Protein AF-A0AAW7HHW7-F1 (afdb_monomer)

Radius of gyration: 19.45 Å; Cα contacts (8 Å, |Δi|>4): 214; chains: 1; bounding box: 47×32×50 Å

Organism: NCBI:txid1940621

Secondary structure (DSSP, 8-state):
--TTTGGG-HHHHHHHTSTT--EEEEEETTTSTTEEEEEEEETTEEPPHHHHHHHHHHHHHHSPTT-EEEEE-PPP-----EEEEEEPTT--HHHHHHHHHHHHHHHHTTPPTT--B-HHHHHHHHHTSTTEEEEEEEESSS-B--------

Sequence (152 aa):
MDLRLSRRCPYRRWAMSVNGVSTALIIPKRRGGNSVDVVITSSGGPSSAAVIAACQSFIEGVAPAGADIWVFTPEIVAVDISAKVKPAPGYTLETLQEPVEGACRQVIAPVVPLETLYLIRLTAAISALGGVIDLKILAPSRQYSPRLVGCA

Nearest PDB structures (foldseek):
  8v3w-assembly1_U  TM=6.086E-01  e=4.261E-10  Clostridioides difficile
  8kea-assembly1_e  TM=7.738E-01  e=2.941E-06  unclassified Caudoviricetes
  6u5b-assembly1_m  TM=7.662E-01  e=3.963E-04  Pseudomonas aeruginosa PAO1

pLDDT: mean 80.39, std 13.52, range [31.2, 95.31]

InterPro domains:
  IPR058531 Baseplate J-like, central domain [PF26078] (11-72)

Structure (mmCIF, N/CA/C/O backbone):
data_AF-A0AAW7HHW7-F1
#
_entry.id   AF-A0AAW7HHW7-F1
#
loop_
_atom_site.group_PDB
_atom_site.id
_atom_site.type_symbol
_atom_site.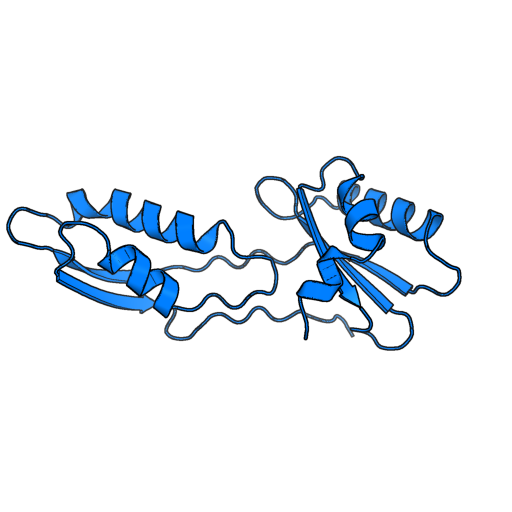label_atom_id
_atom_site.label_alt_id
_atom_site.label_comp_id
_atom_site.label_asym_id
_atom_site.label_entity_id
_atom_site.label_seq_id
_atom_site.pdbx_PDB_ins_code
_atom_site.Cartn_x
_atom_site.Cartn_y
_atom_site.Cartn_z
_atom_site.occupancy
_atom_site.B_iso_or_equiv
_atom_site.auth_seq_id
_atom_site.auth_comp_id
_atom_site.auth_asym_id
_atom_site.auth_atom_id
_atom_site.pdbx_PDB_model_num
ATOM 1 N N . MET A 1 1 ? 16.188 -5.601 6.910 1.00 48.84 1 MET A N 1
ATOM 2 C CA . MET A 1 1 ? 16.072 -5.044 5.546 1.00 48.84 1 MET A CA 1
ATOM 3 C C . MET A 1 1 ? 15.946 -3.534 5.687 1.00 48.84 1 MET A C 1
ATOM 5 O O . MET A 1 1 ? 14.953 -3.077 6.234 1.00 48.84 1 MET A O 1
ATOM 9 N N . ASP A 1 2 ? 16.997 -2.775 5.363 1.00 43.88 2 ASP A N 1
ATOM 10 C CA . ASP A 1 2 ? 17.058 -1.342 5.683 1.00 43.88 2 ASP A CA 1
ATOM 11 C C . ASP A 1 2 ? 16.328 -0.509 4.616 1.00 43.88 2 ASP A C 1
ATOM 13 O O . ASP A 1 2 ? 16.860 -0.222 3.541 1.00 43.88 2 ASP A O 1
ATOM 17 N N . LEU A 1 3 ? 15.085 -0.119 4.915 1.00 47.47 3 LEU A N 1
ATOM 18 C CA . LEU A 1 3 ? 14.248 0.727 4.054 1.00 47.47 3 LEU A CA 1
ATOM 19 C C . LEU A 1 3 ? 14.906 2.083 3.736 1.00 47.47 3 LEU A C 1
ATOM 21 O O . LEU A 1 3 ? 14.524 2.733 2.760 1.00 47.47 3 LEU A O 1
ATOM 25 N N . ARG A 1 4 ? 15.931 2.507 4.492 1.00 43.34 4 ARG A N 1
ATOM 26 C CA . ARG A 1 4 ? 16.686 3.744 4.233 1.00 43.34 4 ARG A CA 1
ATOM 27 C C . ARG A 1 4 ? 17.511 3.692 2.944 1.00 43.34 4 ARG A C 1
ATOM 29 O O . ARG A 1 4 ? 17.742 4.744 2.348 1.00 43.34 4 ARG A O 1
ATOM 36 N N . LEU A 1 5 ? 17.904 2.501 2.480 1.00 48.38 5 LEU A N 1
ATOM 37 C CA . LEU A 1 5 ? 18.646 2.324 1.223 1.00 48.38 5 LEU A CA 1
ATOM 38 C C . LEU A 1 5 ? 17.762 2.565 -0.012 1.00 48.38 5 LEU A C 1
ATOM 40 O O . LEU A 1 5 ? 18.239 3.104 -1.010 1.00 48.38 5 LEU A O 1
ATOM 44 N N . SER A 1 6 ? 16.457 2.277 0.077 1.00 51.53 6 SER A N 1
ATOM 45 C CA . SER A 1 6 ? 15.504 2.496 -1.026 1.00 51.53 6 SER A CA 1
ATOM 46 C C . SER A 1 6 ? 15.388 3.972 -1.436 1.00 51.53 6 SER A C 1
ATOM 48 O O . SER A 1 6 ? 15.179 4.286 -2.606 1.00 51.53 6 SER A O 1
ATOM 50 N N . ARG A 1 7 ? 15.585 4.910 -0.497 1.00 50.59 7 ARG A N 1
ATOM 51 C CA . ARG A 1 7 ? 15.486 6.354 -0.769 1.00 50.59 7 ARG A CA 1
ATOM 52 C C . ARG A 1 7 ? 16.697 6.926 -1.512 1.00 50.59 7 ARG A C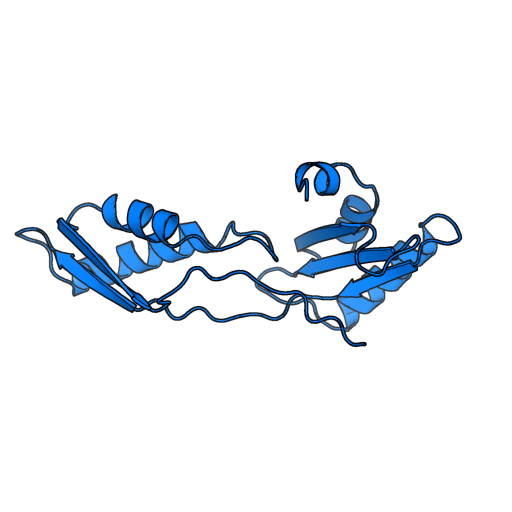 1
ATOM 54 O O . ARG A 1 7 ? 16.566 7.989 -2.109 1.00 50.59 7 ARG A O 1
ATOM 61 N N . ARG A 1 8 ? 17.853 6.248 -1.487 1.00 56.62 8 ARG A N 1
ATOM 62 C CA . ARG A 1 8 ? 19.109 6.714 -2.116 1.00 56.62 8 ARG A CA 1
ATOM 63 C C . ARG A 1 8 ? 19.467 5.983 -3.410 1.00 56.62 8 ARG A C 1
ATOM 65 O O . ARG A 1 8 ? 20.530 6.235 -3.965 1.00 56.62 8 ARG A O 1
ATOM 72 N N . CYS A 1 9 ? 18.612 5.086 -3.895 1.00 71.12 9 CYS A N 1
ATOM 73 C CA . CYS A 1 9 ? 18.871 4.365 -5.136 1.00 71.12 9 CYS A CA 1
ATOM 74 C C . CYS A 1 9 ? 18.353 5.143 -6.368 1.00 71.12 9 CYS A C 1
ATOM 76 O O . CYS A 1 9 ? 17.280 5.755 -6.303 1.00 71.12 9 CYS A O 1
ATOM 78 N N . PRO A 1 10 ? 19.083 5.124 -7.500 1.00 84.56 10 PRO A N 1
ATOM 79 C CA . PRO A 1 10 ? 18.677 5.831 -8.717 1.00 84.56 10 PRO A CA 1
ATOM 80 C C . PRO A 1 10 ? 17.379 5.263 -9.309 1.00 84.56 10 PRO A C 1
ATOM 82 O O . PRO A 1 10 ? 16.540 6.030 -9.774 1.00 84.56 10 PRO A O 1
ATOM 85 N N . TYR A 1 11 ? 17.147 3.954 -9.156 1.00 88.88 11 TYR A N 1
ATOM 86 C CA . TYR A 1 11 ? 15.930 3.257 -9.586 1.00 88.88 11 TYR A CA 1
ATOM 87 C C . TYR A 1 11 ? 14.643 3.899 -9.068 1.00 88.88 11 TYR A C 1
ATOM 89 O O . TYR A 1 11 ? 13.677 4.027 -9.813 1.00 88.88 11 TYR A O 1
ATOM 97 N N . ARG A 1 12 ? 14.631 4.371 -7.813 1.00 90.12 12 ARG A N 1
ATOM 98 C CA . ARG A 1 12 ? 13.455 5.055 -7.263 1.00 90.12 12 ARG A CA 1
ATOM 99 C C . ARG A 1 12 ? 13.183 6.362 -8.001 1.00 90.12 12 ARG A C 1
ATOM 101 O O . ARG A 1 12 ? 12.032 6.671 -8.279 1.00 90.12 12 ARG A O 1
ATOM 108 N N . ARG A 1 13 ? 14.225 7.144 -8.296 1.00 91.12 13 ARG A N 1
ATOM 109 C CA . ARG A 1 13 ? 14.079 8.410 -9.028 1.00 91.12 13 ARG A CA 1
ATOM 110 C C . ARG A 1 13 ? 13.580 8.156 -10.449 1.00 91.12 13 ARG A C 1
ATOM 112 O O . ARG A 1 13 ? 12.694 8.872 -10.890 1.00 91.12 13 ARG A O 1
ATOM 119 N N . TRP A 1 14 ? 14.114 7.135 -11.115 1.00 93.44 14 TRP A N 1
ATOM 120 C CA . TRP A 1 14 ? 13.702 6.749 -12.463 1.00 93.44 14 TRP A CA 1
ATOM 121 C C . TRP A 1 14 ? 12.253 6.261 -12.518 1.00 93.44 14 TRP A C 1
ATOM 123 O O . TRP A 1 14 ? 11.487 6.706 -13.364 1.00 93.44 14 TRP A O 1
ATOM 133 N N . ALA A 1 15 ? 11.834 5.421 -11.572 1.00 92.06 15 ALA A N 1
ATOM 134 C CA . ALA A 1 15 ? 10.440 4.996 -11.485 1.00 92.06 15 ALA A CA 1
ATOM 135 C C . ALA A 1 15 ? 9.495 6.191 -11.267 1.00 92.06 15 ALA A C 1
ATOM 137 O O . ALA A 1 15 ? 8.472 6.306 -11.929 1.00 92.06 15 ALA A O 1
ATOM 138 N N . MET A 1 16 ? 9.864 7.121 -10.380 1.00 91.62 16 MET A N 1
ATOM 139 C CA . MET A 1 16 ? 9.065 8.318 -10.086 1.00 91.62 16 MET A CA 1
ATOM 140 C C . MET A 1 16 ? 9.034 9.349 -11.228 1.00 91.62 16 MET A C 1
ATOM 142 O O . MET A 1 16 ? 8.213 10.258 -11.173 1.00 91.62 16 MET A O 1
ATOM 146 N N . SER A 1 17 ? 9.912 9.254 -12.235 1.00 92.38 17 SER A N 1
ATOM 147 C CA . SER A 1 17 ? 9.854 10.127 -13.420 1.00 92.38 17 SER A CA 1
ATOM 148 C C . SER A 1 17 ? 8.883 9.634 -14.493 1.00 92.38 17 SER A C 1
ATOM 150 O O . SER A 1 17 ? 8.631 10.348 -15.459 1.00 92.38 17 SER A O 1
ATOM 152 N N . VAL A 1 18 ? 8.342 8.423 -14.347 1.00 93.19 18 VAL A N 1
ATOM 153 C CA . VAL A 1 18 ? 7.373 7.858 -15.289 1.00 93.19 18 VAL A CA 1
ATOM 154 C C . VAL A 1 18 ? 5.985 8.405 -14.969 1.00 93.19 18 VAL A C 1
ATOM 156 O O . VAL A 1 18 ? 5.511 8.331 -13.834 1.00 93.19 18 VAL A O 1
ATOM 159 N N . ASN A 1 19 ? 5.307 8.934 -15.988 1.00 91.81 19 ASN A N 1
ATOM 160 C CA . ASN A 1 19 ? 3.952 9.454 -15.839 1.00 91.81 19 ASN A CA 1
ATOM 161 C C . ASN A 1 19 ? 2.997 8.365 -15.335 1.00 91.81 19 ASN A C 1
ATOM 163 O O . ASN A 1 19 ? 2.942 7.262 -15.875 1.00 91.81 19 ASN A O 1
ATOM 167 N N . GLY A 1 20 ? 2.225 8.698 -14.302 1.00 88.00 20 GLY A N 1
ATOM 168 C CA . GLY A 1 20 ? 1.299 7.770 -13.655 1.00 88.00 20 GLY A CA 1
ATOM 169 C C . GLY A 1 20 ? 1.880 7.019 -12.454 1.00 88.00 20 GLY A C 1
ATOM 170 O O . GLY A 1 20 ? 1.122 6.332 -11.771 1.00 88.00 20 GLY A O 1
ATOM 171 N N . VAL A 1 21 ? 3.173 7.169 -12.140 1.00 91.25 21 VAL A N 1
ATOM 172 C CA . VAL A 1 21 ? 3.769 6.635 -10.905 1.00 91.25 21 VAL A CA 1
ATOM 173 C C . VAL A 1 21 ? 3.670 7.671 -9.784 1.00 91.25 21 VAL A C 1
ATOM 175 O O . VAL A 1 21 ? 4.168 8.787 -9.901 1.00 91.25 21 VAL A O 1
ATOM 178 N N . SER A 1 22 ? 3.034 7.301 -8.672 1.00 88.88 22 SER A N 1
ATOM 179 C CA . SER A 1 22 ? 2.894 8.149 -7.477 1.00 88.88 22 SER A CA 1
ATOM 180 C C . SER A 1 22 ? 3.802 7.712 -6.333 1.00 88.88 22 SER A C 1
ATOM 182 O O . SER A 1 22 ? 4.304 8.555 -5.593 1.00 88.88 22 SER A O 1
ATOM 184 N N . THR A 1 23 ? 4.053 6.408 -6.205 1.00 86.56 23 THR A N 1
ATOM 185 C CA . THR A 1 23 ? 5.004 5.864 -5.232 1.00 86.56 23 THR A CA 1
ATOM 186 C C . THR A 1 23 ? 5.832 4.771 -5.885 1.00 86.56 23 THR A C 1
ATOM 188 O O . THR A 1 23 ? 5.312 3.956 -6.642 1.00 86.56 23 THR A O 1
ATOM 191 N N . ALA A 1 24 ? 7.122 4.738 -5.548 1.00 88.94 24 ALA A N 1
ATOM 192 C CA . ALA A 1 24 ? 8.038 3.673 -5.924 1.00 88.94 24 ALA A CA 1
ATOM 193 C C . ALA A 1 24 ? 8.814 3.167 -4.698 1.00 88.94 24 ALA A C 1
ATOM 195 O O . ALA A 1 24 ? 9.385 3.961 -3.934 1.00 88.94 24 ALA A O 1
ATOM 196 N N . LEU A 1 25 ? 8.854 1.845 -4.541 1.00 87.62 25 LEU A N 1
ATOM 197 C CA . LEU A 1 25 ? 9.639 1.117 -3.550 1.00 87.62 25 LEU A CA 1
ATOM 198 C C . LEU A 1 25 ? 10.587 0.155 -4.267 1.00 87.62 25 LEU A C 1
ATOM 200 O O . LEU A 1 25 ? 10.172 -0.618 -5.122 1.00 87.62 25 LEU A O 1
ATOM 204 N N . ILE A 1 26 ? 11.861 0.191 -3.886 1.00 88.62 26 ILE A N 1
ATOM 205 C CA . ILE A 1 26 ? 12.912 -0.599 -4.528 1.00 88.62 26 ILE A CA 1
ATOM 206 C C . ILE A 1 26 ? 13.395 -1.683 -3.576 1.00 88.62 26 ILE A C 1
ATOM 208 O O . ILE A 1 26 ? 13.741 -1.400 -2.425 1.00 88.62 26 ILE A O 1
ATOM 212 N N . ILE A 1 27 ? 13.442 -2.912 -4.082 1.00 85.94 27 ILE A N 1
ATOM 213 C CA . ILE A 1 27 ? 13.807 -4.115 -3.346 1.00 85.94 27 ILE A CA 1
ATOM 214 C C . ILE A 1 27 ? 15.003 -4.756 -4.052 1.00 85.94 27 ILE A C 1
ATOM 216 O O . ILE A 1 27 ? 14.846 -5.529 -5.001 1.00 85.94 27 ILE A O 1
ATOM 220 N N . PRO A 1 28 ? 16.229 -4.414 -3.632 1.00 85.00 28 PRO A N 1
ATOM 221 C CA . PRO A 1 28 ? 17.419 -4.969 -4.247 1.00 85.00 28 PRO A CA 1
ATOM 222 C C . PRO A 1 28 ? 17.585 -6.442 -3.866 1.00 85.00 28 PRO A C 1
ATOM 224 O O . PRO A 1 28 ? 17.343 -6.833 -2.724 1.00 85.00 28 PRO A O 1
ATOM 227 N N . LYS A 1 29 ? 18.076 -7.237 -4.818 1.00 84.94 29 LYS A N 1
ATOM 228 C CA . LYS A 1 29 ? 18.533 -8.622 -4.640 1.00 84.94 29 LYS A CA 1
ATOM 229 C C . LYS A 1 29 ? 17.480 -9.593 -4.092 1.00 84.94 29 LYS A C 1
ATOM 231 O O . LYS A 1 29 ? 17.848 -10.607 -3.505 1.00 84.94 29 LYS A O 1
ATOM 236 N N . ARG A 1 30 ? 16.179 -9.328 -4.293 1.00 83.25 30 ARG A N 1
ATOM 237 C CA . ARG A 1 30 ? 15.119 -10.250 -3.843 1.00 83.25 30 ARG A CA 1
ATOM 238 C C . ARG A 1 30 ? 15.192 -11.604 -4.549 1.00 83.25 30 ARG A C 1
ATOM 240 O O . ARG A 1 30 ? 15.014 -12.625 -3.896 1.00 83.25 30 ARG A O 1
ATOM 247 N N . ARG A 1 31 ? 15.455 -11.610 -5.858 1.00 85.25 31 ARG A N 1
ATOM 248 C CA . ARG A 1 31 ? 15.519 -12.822 -6.693 1.00 85.25 31 ARG A CA 1
ATOM 249 C C . ARG A 1 31 ? 16.937 -13.404 -6.789 1.00 85.25 31 ARG A C 1
ATOM 251 O O . ARG A 1 31 ? 17.170 -14.344 -7.537 1.00 85.25 31 ARG A O 1
ATOM 258 N N . GLY A 1 32 ? 17.883 -12.866 -6.015 1.00 82.69 32 GLY A N 1
ATOM 259 C CA . GLY A 1 32 ? 19.306 -13.185 -6.126 1.00 82.69 32 GLY A CA 1
ATOM 260 C C . GLY A 1 32 ? 20.021 -12.381 -7.221 1.00 82.69 32 GLY A C 1
ATOM 261 O O . GLY A 1 32 ? 19.434 -11.535 -7.893 1.00 82.69 32 GLY A O 1
ATOM 262 N N . GLY A 1 33 ? 21.330 -12.598 -7.364 1.00 86.94 33 GLY A N 1
ATOM 263 C CA . GLY A 1 33 ? 22.149 -11.929 -8.380 1.00 86.94 33 GLY A CA 1
ATOM 264 C C . GLY A 1 33 ? 22.079 -10.394 -8.335 1.00 86.94 33 GLY A C 1
ATOM 265 O O . GLY A 1 33 ? 22.127 -9.781 -7.264 1.00 86.94 33 GLY A O 1
ATOM 266 N N . ASN A 1 34 ? 21.961 -9.786 -9.518 1.00 84.50 34 ASN A N 1
ATOM 267 C CA . ASN A 1 34 ? 21.783 -8.345 -9.720 1.00 84.50 34 ASN A CA 1
ATOM 268 C C . ASN A 1 34 ? 20.299 -7.956 -9.888 1.00 84.50 34 ASN A C 1
ATOM 270 O O . ASN A 1 34 ? 19.998 -6.963 -10.551 1.00 84.50 34 ASN A O 1
ATOM 274 N N . SER A 1 35 ? 19.368 -8.725 -9.300 1.00 88.31 35 SER A N 1
ATOM 275 C CA . SER A 1 35 ? 17.936 -8.431 -9.405 1.00 88.31 35 SER A CA 1
ATOM 276 C C . SER A 1 35 ? 17.579 -7.124 -8.698 1.00 88.31 35 SER A C 1
ATOM 278 O O . SER A 1 35 ? 17.985 -6.910 -7.549 1.00 88.31 35 SER A O 1
ATOM 280 N N . VAL A 1 36 ? 16.757 -6.294 -9.322 1.00 89.50 36 VAL A N 1
ATOM 281 C CA . VAL A 1 36 ? 16.179 -5.087 -8.740 1.00 89.50 36 VAL A CA 1
ATOM 282 C C . VAL A 1 36 ? 14.680 -5.111 -8.983 1.00 89.50 36 VAL A C 1
ATOM 284 O O . VAL A 1 36 ? 14.206 -4.911 -10.098 1.00 89.50 36 VAL A O 1
ATOM 287 N N . ASP A 1 37 ? 13.934 -5.326 -7.909 1.00 90.25 37 ASP A N 1
ATOM 288 C CA . ASP A 1 37 ? 12.482 -5.345 -7.965 1.00 90.25 37 ASP A CA 1
ATOM 289 C C . ASP A 1 37 ? 11.946 -3.951 -7.625 1.00 90.25 37 ASP A C 1
ATOM 291 O O . ASP A 1 37 ? 12.325 -3.343 -6.619 1.00 90.25 37 ASP A O 1
ATOM 295 N N . VAL A 1 38 ? 11.086 -3.428 -8.491 1.00 90.44 38 VAL A N 1
ATOM 296 C CA . VAL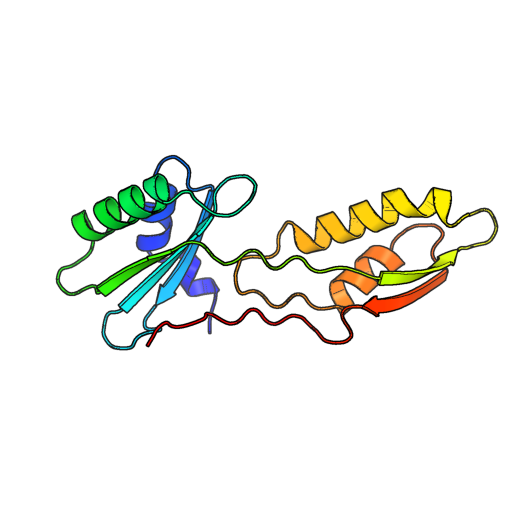 A 1 38 ? 10.573 -2.061 -8.456 1.00 90.44 38 VAL A CA 1
ATOM 297 C C . VAL A 1 38 ? 9.059 -2.117 -8.297 1.00 90.44 38 VAL A C 1
ATOM 299 O O . VAL A 1 38 ? 8.311 -2.351 -9.242 1.00 90.44 38 VAL A O 1
ATOM 302 N N . VAL A 1 39 ? 8.597 -1.893 -7.075 1.00 90.06 39 VAL A N 1
ATOM 303 C CA . VAL A 1 39 ? 7.171 -1.851 -6.759 1.00 90.06 39 VAL A CA 1
ATOM 304 C C . VAL A 1 39 ? 6.663 -0.440 -7.010 1.00 90.06 39 VAL A C 1
ATOM 306 O O . VAL A 1 39 ? 7.143 0.500 -6.373 1.00 90.06 39 VAL A O 1
ATOM 309 N N . ILE A 1 40 ? 5.692 -0.288 -7.907 1.00 90.88 40 ILE A N 1
ATOM 310 C CA . ILE A 1 40 ? 5.079 1.004 -8.235 1.00 90.88 40 ILE A CA 1
ATOM 311 C C . ILE A 1 40 ? 3.584 1.027 -7.914 1.00 90.88 40 ILE A C 1
ATOM 313 O O . ILE A 1 40 ? 2.882 0.021 -8.043 1.00 90.88 40 ILE A O 1
ATOM 317 N N . THR A 1 41 ? 3.091 2.193 -7.506 1.00 88.62 41 THR A N 1
ATOM 318 C CA . THR A 1 41 ? 1.657 2.467 -7.350 1.00 88.62 41 THR A CA 1
ATOM 319 C C . THR A 1 41 ? 1.300 3.803 -7.984 1.00 88.62 41 THR A C 1
ATOM 321 O O . THR A 1 41 ? 2.113 4.732 -8.015 1.00 88.62 41 THR A O 1
ATOM 324 N N . SER A 1 42 ? 0.059 3.913 -8.443 1.00 87.69 42 SER A N 1
ATOM 325 C CA . SER A 1 42 ? -0.541 5.138 -8.968 1.00 87.69 42 SER A CA 1
ATOM 326 C C . SER A 1 42 ? -1.397 5.823 -7.898 1.00 87.69 42 SER A C 1
ATOM 328 O O . SER A 1 42 ? -1.627 5.280 -6.812 1.00 87.69 42 SER A O 1
ATOM 330 N N . SER A 1 43 ? -1.866 7.039 -8.177 1.00 79.12 43 SER A N 1
ATOM 331 C CA . SER A 1 43 ? -2.742 7.788 -7.277 1.00 79.12 43 SER A CA 1
ATOM 332 C C . SER A 1 43 ? -4.051 7.021 -7.076 1.00 79.12 43 SER A C 1
ATOM 334 O O . SER A 1 43 ? -4.858 6.928 -7.998 1.00 79.12 43 SER A O 1
ATOM 336 N N . GLY A 1 44 ? -4.249 6.459 -5.883 1.00 70.31 44 GLY A N 1
ATOM 337 C CA . GLY A 1 44 ? -5.448 5.686 -5.550 1.00 70.31 44 GLY A CA 1
ATOM 338 C C . GLY A 1 44 ? -5.321 4.167 -5.693 1.00 70.31 44 GLY A C 1
ATOM 339 O O . GLY A 1 44 ? -6.321 3.486 -5.493 1.00 70.31 44 GLY A O 1
ATOM 340 N N . GLY A 1 45 ? -4.132 3.618 -5.984 1.00 78.00 45 GLY A N 1
ATOM 341 C CA . GLY A 1 45 ? -3.912 2.170 -5.906 1.00 78.00 45 GLY A CA 1
ATOM 342 C C . GLY A 1 45 ? -2.958 1.603 -6.966 1.00 78.00 45 GLY A C 1
ATOM 343 O O . GLY A 1 45 ? -1.932 2.223 -7.262 1.00 78.00 45 GLY A O 1
ATOM 344 N N . PRO A 1 46 ? -3.232 0.397 -7.493 1.00 83.94 46 PRO A N 1
ATOM 345 C CA . PRO A 1 46 ? -2.324 -0.311 -8.376 1.00 83.94 46 PRO A CA 1
ATOM 346 C C . PRO A 1 46 ? -2.176 0.420 -9.708 1.00 83.94 46 PRO A C 1
ATOM 348 O O . PRO A 1 46 ? -3.104 1.053 -10.212 1.00 83.94 46 PRO A O 1
ATOM 351 N N . SER A 1 47 ? -0.983 0.331 -10.281 1.00 88.31 47 SER A N 1
ATOM 352 C CA . SER A 1 47 ? -0.689 0.901 -11.590 1.00 88.31 47 SER A CA 1
ATOM 353 C C . SER A 1 47 ? -1.259 0.027 -12.703 1.00 88.31 47 SER A C 1
ATOM 355 O O . SER A 1 47 ? -1.268 -1.200 -12.607 1.00 88.31 47 SER A O 1
ATOM 357 N N . SER A 1 48 ? -1.718 0.657 -13.786 1.00 90.12 48 SER A N 1
ATOM 358 C CA . SER A 1 48 ? -2.174 -0.073 -14.970 1.00 90.12 48 SER A CA 1
ATOM 359 C C . SER A 1 48 ? -1.010 -0.792 -15.660 1.00 90.12 48 SER A C 1
ATOM 361 O O . SER A 1 48 ? 0.147 -0.374 -15.560 1.00 90.12 48 SER A O 1
ATOM 363 N N . ALA A 1 49 ? -1.319 -1.841 -16.428 1.00 90.50 49 ALA A N 1
ATOM 364 C CA . ALA A 1 49 ? -0.315 -2.584 -17.193 1.00 90.50 49 ALA A CA 1
ATOM 365 C C . ALA A 1 49 ? 0.506 -1.679 -18.134 1.00 90.50 49 ALA A C 1
ATOM 367 O O . ALA A 1 49 ? 1.705 -1.887 -18.292 1.00 90.50 49 ALA A O 1
ATOM 368 N N . ALA A 1 50 ? -0.112 -0.634 -18.696 1.00 92.31 50 ALA A N 1
ATOM 369 C CA . ALA A 1 50 ? 0.571 0.342 -19.542 1.00 92.31 50 ALA A CA 1
ATOM 370 C C . ALA A 1 50 ? 1.629 1.152 -18.771 1.00 92.31 50 ALA A C 1
ATOM 372 O O . ALA A 1 50 ? 2.738 1.336 -19.265 1.00 92.31 50 ALA A O 1
ATOM 373 N N . VAL A 1 51 ? 1.317 1.596 -17.547 1.00 92.94 51 VAL A N 1
ATOM 374 C CA . VAL A 1 51 ? 2.270 2.326 -16.690 1.00 92.94 51 VAL A CA 1
ATOM 375 C C . VAL A 1 51 ? 3.403 1.404 -16.237 1.00 92.94 51 VAL A C 1
ATOM 377 O O . VAL A 1 51 ? 4.563 1.813 -16.244 1.00 92.94 51 VAL A O 1
ATOM 380 N N . ILE A 1 52 ? 3.088 0.150 -15.895 1.00 94.00 52 ILE A N 1
ATOM 381 C CA . ILE A 1 52 ? 4.089 -0.866 -15.535 1.00 94.00 52 ILE A CA 1
ATOM 382 C C . ILE A 1 52 ? 5.054 -1.102 -16.701 1.00 94.00 52 ILE A C 1
ATOM 384 O O . ILE A 1 52 ? 6.263 -1.007 -16.508 1.00 94.00 52 ILE A O 1
ATOM 388 N N . ALA A 1 53 ? 4.539 -1.333 -17.912 1.00 94.44 53 ALA A N 1
ATOM 389 C CA . ALA A 1 53 ? 5.357 -1.566 -19.101 1.00 94.44 53 ALA A CA 1
ATOM 390 C C . ALA A 1 53 ? 6.211 -0.344 -19.480 1.00 94.44 53 ALA A C 1
ATOM 392 O O . ALA A 1 53 ? 7.396 -0.488 -19.779 1.00 94.44 53 ALA A O 1
ATOM 393 N N . ALA A 1 54 ? 5.642 0.865 -19.413 1.00 93.94 54 ALA A N 1
ATOM 394 C CA . ALA A 1 54 ? 6.380 2.102 -19.664 1.00 93.94 54 ALA A CA 1
ATOM 395 C C . ALA A 1 54 ? 7.525 2.293 -18.657 1.00 93.94 54 ALA A C 1
ATOM 397 O O . ALA A 1 54 ? 8.633 2.675 -19.030 1.00 93.94 54 ALA A O 1
ATOM 398 N N . CYS A 1 55 ? 7.272 1.987 -17.383 1.00 95.06 55 CYS A N 1
ATOM 399 C CA . CYS A 1 55 ? 8.277 2.069 -16.332 1.00 95.06 55 CYS A CA 1
ATOM 400 C C . CYS A 1 55 ? 9.374 1.009 -16.496 1.00 95.06 55 CYS A C 1
ATOM 402 O O . CYS A 1 55 ? 10.553 1.342 -16.391 1.00 95.06 55 CYS A O 1
ATOM 404 N N . GLN A 1 56 ? 9.000 -0.232 -16.821 1.00 95.31 56 GLN A N 1
ATOM 405 C CA . GLN A 1 56 ? 9.939 -1.317 -17.117 1.00 95.31 56 GLN A CA 1
ATOM 406 C C . GLN A 1 56 ? 10.903 -0.904 -18.234 1.00 95.31 56 GLN A C 1
ATOM 408 O O . GLN A 1 56 ? 12.111 -0.854 -18.012 1.00 95.31 56 GLN A O 1
ATOM 413 N N . SER A 1 57 ? 10.363 -0.505 -19.390 1.00 94.75 57 SER A N 1
ATOM 414 C CA . SER A 1 57 ? 11.161 -0.133 -20.562 1.00 94.75 57 SER A CA 1
ATOM 415 C C . SER A 1 57 ? 12.069 1.072 -20.295 1.00 94.75 57 SER A C 1
ATOM 417 O O . SER A 1 57 ? 13.226 1.084 -20.715 1.00 94.75 57 SER A O 1
ATOM 419 N N . PHE A 1 58 ? 11.582 2.073 -19.553 1.00 94.81 58 PHE A N 1
ATOM 420 C CA . PHE A 1 58 ? 12.392 3.233 -19.194 1.00 94.81 58 PHE A CA 1
ATOM 421 C C . PHE A 1 58 ? 13.585 2.856 -18.310 1.00 94.81 58 PHE A C 1
ATOM 423 O O . PHE A 1 58 ? 14.709 3.266 -18.593 1.00 94.81 58 PHE A O 1
ATOM 430 N N . ILE A 1 59 ? 13.354 2.076 -17.248 1.00 93.38 59 ILE A N 1
ATOM 431 C CA . ILE A 1 59 ? 14.412 1.698 -16.303 1.00 93.38 59 ILE A CA 1
ATOM 432 C C . ILE A 1 59 ? 15.432 0.778 -16.978 1.00 93.38 59 ILE A C 1
ATOM 434 O O . ILE A 1 59 ? 16.628 0.981 -16.792 1.00 93.38 59 ILE A O 1
ATOM 438 N N . GLU A 1 60 ? 14.989 -0.183 -17.790 1.00 92.69 60 GLU A N 1
ATOM 439 C CA . GLU A 1 60 ? 15.882 -1.055 -18.564 1.00 92.69 60 GLU A CA 1
ATOM 440 C C . GLU A 1 60 ? 16.783 -0.269 -19.524 1.00 92.69 60 GLU A C 1
ATOM 442 O O . GLU A 1 60 ? 17.951 -0.615 -19.679 1.00 92.69 60 GLU A O 1
ATOM 447 N N . GLY A 1 61 ? 16.282 0.822 -20.113 1.00 91.56 61 GLY A N 1
ATOM 448 C CA . GLY A 1 61 ? 17.058 1.667 -21.022 1.00 91.56 61 GLY A CA 1
ATOM 449 C C . GLY A 1 61 ? 18.145 2.515 -20.348 1.00 91.56 61 GLY A C 1
ATOM 450 O O . GLY A 1 61 ? 19.086 2.937 -21.018 1.00 91.56 61 GLY A O 1
ATOM 451 N N . VAL A 1 62 ? 18.037 2.782 -19.041 1.00 91.75 62 VAL A N 1
ATOM 452 C CA . VAL A 1 62 ? 18.990 3.636 -18.297 1.00 91.75 62 VAL A CA 1
ATOM 453 C C . VAL A 1 62 ? 19.819 2.878 -17.262 1.00 91.75 62 VAL A C 1
ATOM 455 O O . VAL A 1 62 ? 20.781 3.423 -16.714 1.00 91.75 62 VAL A O 1
ATOM 458 N N . ALA A 1 63 ? 19.444 1.641 -16.948 1.00 88.50 63 ALA A N 1
ATOM 459 C CA . ALA A 1 63 ? 20.133 0.850 -15.947 1.00 88.50 63 ALA A CA 1
ATOM 460 C C . ALA A 1 63 ? 21.486 0.317 -16.451 1.00 88.50 63 ALA A C 1
ATOM 462 O O . ALA A 1 63 ? 21.680 0.110 -17.649 1.00 88.50 63 ALA A O 1
ATOM 463 N N . PRO A 1 64 ? 22.440 0.056 -15.538 1.00 85.75 64 PRO A N 1
ATOM 464 C CA . PRO A 1 64 ? 23.696 -0.591 -15.894 1.00 85.75 64 PRO A CA 1
ATOM 465 C C . PRO A 1 64 ? 23.468 -1.969 -16.525 1.00 85.75 64 PRO A C 1
ATOM 467 O O . PRO A 1 64 ? 22.588 -2.721 -16.098 1.00 85.75 64 PRO A O 1
ATOM 470 N N . ALA A 1 65 ? 24.321 -2.329 -17.485 1.00 82.62 65 ALA A N 1
ATOM 471 C CA . ALA A 1 65 ? 24.297 -3.650 -18.100 1.00 82.62 65 ALA A CA 1
ATOM 472 C C . ALA A 1 65 ? 24.397 -4.762 -17.036 1.00 82.62 65 ALA A C 1
ATOM 474 O O . ALA A 1 65 ? 25.245 -4.713 -16.142 1.00 82.62 65 ALA A O 1
ATOM 475 N N . GLY A 1 66 ? 23.522 -5.767 -17.138 1.00 80.75 66 GLY A N 1
ATOM 476 C CA . GLY A 1 66 ? 23.462 -6.894 -16.203 1.00 80.75 66 GLY A CA 1
ATOM 477 C C . GLY A 1 66 ? 22.591 -6.673 -14.961 1.00 80.75 66 GLY A C 1
ATOM 478 O O . GLY A 1 66 ? 22.608 -7.524 -14.070 1.00 80.75 66 GLY A O 1
ATOM 479 N N . ALA A 1 67 ? 21.844 -5.567 -14.877 1.00 86.44 67 ALA A N 1
ATOM 480 C CA . ALA A 1 67 ? 20.746 -5.423 -13.923 1.00 86.44 67 ALA A CA 1
ATOM 481 C C . ALA A 1 67 ? 19.521 -6.224 -14.398 1.00 86.44 67 ALA A C 1
ATOM 483 O O . ALA A 1 67 ? 19.078 -6.068 -15.532 1.00 86.44 67 ALA A O 1
ATOM 484 N N . ASP A 1 68 ? 18.966 -7.062 -13.524 1.00 90.25 68 ASP A N 1
ATOM 485 C CA . ASP A 1 68 ? 17.730 -7.809 -13.788 1.00 90.25 68 ASP A CA 1
ATOM 486 C C . ASP A 1 68 ? 16.562 -7.063 -13.133 1.00 90.25 68 ASP A C 1
ATOM 488 O O . ASP A 1 68 ? 16.364 -7.129 -11.919 1.00 90.25 68 ASP A O 1
ATOM 492 N N . ILE A 1 69 ? 15.829 -6.280 -13.921 1.00 92.06 69 ILE A N 1
ATOM 493 C CA . ILE A 1 69 ? 14.798 -5.369 -13.420 1.00 92.06 69 ILE A CA 1
ATOM 494 C C . ILE A 1 69 ? 13.434 -6.038 -13.497 1.00 92.06 69 ILE A C 1
ATOM 496 O O . ILE A 1 69 ? 13.064 -6.584 -14.531 1.00 92.06 69 ILE A O 1
ATOM 500 N N . TRP A 1 70 ? 12.646 -5.925 -12.431 1.00 92.69 70 TRP A N 1
ATOM 501 C CA . TRP A 1 70 ? 11.242 -6.317 -12.470 1.00 92.69 70 TRP A CA 1
ATOM 502 C C . TRP A 1 70 ? 10.354 -5.257 -11.836 1.00 92.69 70 TRP A C 1
ATOM 504 O O . TRP A 1 70 ? 10.345 -5.076 -10.618 1.00 92.69 70 TRP A O 1
ATOM 514 N N . VAL A 1 71 ? 9.596 -4.559 -12.675 1.00 92.88 71 VAL A N 1
ATOM 515 C CA . VAL A 1 71 ? 8.580 -3.595 -12.277 1.00 92.88 71 VAL A CA 1
ATOM 516 C C . VAL A 1 71 ? 7.236 -4.301 -12.145 1.00 92.88 71 VAL A C 1
ATOM 518 O O . VAL A 1 71 ? 6.777 -4.980 -13.061 1.00 92.88 71 VAL A O 1
ATOM 521 N N . PHE A 1 72 ? 6.576 -4.116 -11.007 1.00 89.75 72 PHE A N 1
ATOM 522 C CA . PHE A 1 72 ? 5.226 -4.621 -10.779 1.00 89.75 72 PHE A CA 1
ATOM 523 C C . PHE A 1 72 ? 4.471 -3.723 -9.802 1.00 89.75 72 PHE A C 1
ATOM 525 O O . PHE A 1 72 ? 5.041 -2.847 -9.149 1.00 89.75 72 PHE A O 1
ATOM 532 N N . THR A 1 73 ? 3.164 -3.936 -9.703 1.00 87.12 73 THR A N 1
ATOM 533 C CA . THR A 1 73 ? 2.312 -3.240 -8.740 1.00 87.12 73 THR A CA 1
ATOM 534 C C . THR A 1 73 ? 1.914 -4.201 -7.618 1.00 87.12 73 THR A C 1
ATOM 536 O O . THR A 1 73 ? 1.756 -5.395 -7.884 1.00 87.12 73 THR A O 1
ATOM 539 N N . PRO A 1 74 ? 1.825 -3.745 -6.357 1.00 80.06 74 PRO A N 1
ATOM 540 C CA . PRO A 1 74 ? 1.443 -4.619 -5.264 1.00 80.06 74 PRO A CA 1
ATOM 541 C C . PRO A 1 74 ? -0.030 -5.009 -5.397 1.00 80.06 74 PRO A C 1
ATOM 543 O O . PRO A 1 74 ? -0.859 -4.236 -5.879 1.00 80.06 74 PRO A O 1
ATOM 546 N N . GLU A 1 75 ? -0.358 -6.202 -4.919 1.00 73.69 75 GLU A N 1
ATOM 547 C CA . GLU A 1 75 ? -1.745 -6.616 -4.760 1.00 73.69 75 GLU A CA 1
ATOM 548 C C . GLU A 1 75 ? -2.413 -5.771 -3.663 1.00 73.69 75 GLU A C 1
ATOM 550 O O . GLU A 1 75 ? -1.852 -5.595 -2.575 1.00 73.69 75 GLU A O 1
ATOM 555 N N . ILE A 1 76 ? -3.600 -5.222 -3.949 1.00 69.44 76 ILE A N 1
ATOM 556 C CA . ILE A 1 76 ? -4.384 -4.519 -2.931 1.00 69.44 76 ILE A CA 1
ATOM 557 C C . ILE A 1 76 ? -4.954 -5.566 -1.988 1.00 69.44 76 ILE A C 1
ATOM 559 O O . ILE A 1 76 ? -5.778 -6.384 -2.391 1.00 69.44 76 ILE A O 1
ATOM 563 N N . VAL A 1 77 ? -4.584 -5.487 -0.717 1.00 68.50 77 VAL A N 1
ATOM 564 C CA . VAL A 1 77 ? -5.261 -6.253 0.324 1.00 68.50 77 VAL A CA 1
ATOM 565 C C . VAL A 1 77 ? -6.192 -5.325 1.082 1.00 68.50 77 VAL A C 1
ATOM 567 O O . VAL A 1 77 ? -5.747 -4.424 1.794 1.00 68.50 77 VAL A O 1
ATOM 570 N N . ALA A 1 78 ? -7.495 -5.542 0.903 1.00 67.38 78 ALA A N 1
ATOM 571 C CA . ALA A 1 78 ? -8.510 -4.910 1.728 1.00 67.38 78 ALA A CA 1
ATOM 572 C C . ALA A 1 78 ? -8.386 -5.455 3.158 1.00 67.38 78 ALA A C 1
ATOM 574 O O . ALA A 1 78 ? -8.383 -6.667 3.375 1.00 67.38 78 ALA A O 1
ATOM 575 N N . VAL A 1 79 ? -8.229 -4.556 4.127 1.00 70.00 79 VAL A N 1
ATOM 576 C CA . VAL A 1 79 ? -8.190 -4.909 5.547 1.00 70.00 79 VAL A CA 1
ATOM 577 C C . VAL A 1 79 ? -9.488 -4.434 6.176 1.00 70.00 79 VAL A C 1
ATOM 579 O O . VAL A 1 79 ? -9.648 -3.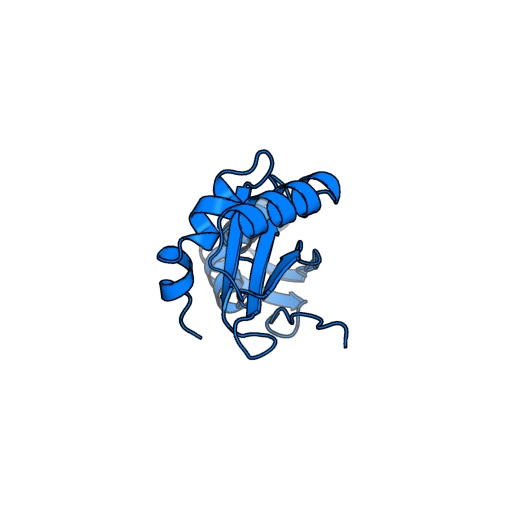244 6.448 1.00 70.00 79 VAL A O 1
ATOM 582 N N . ASP A 1 80 ? -10.396 -5.371 6.424 1.00 75.38 80 ASP A N 1
ATOM 583 C CA . ASP A 1 80 ? -11.629 -5.088 7.149 1.00 75.38 80 ASP A CA 1
ATOM 584 C C . ASP A 1 80 ? -11.323 -4.935 8.641 1.00 75.38 80 ASP A C 1
ATOM 586 O O . ASP A 1 80 ? -10.893 -5.876 9.319 1.00 75.38 80 ASP A O 1
ATOM 590 N N . ILE A 1 81 ? -11.531 -3.722 9.156 1.00 76.94 81 ILE A N 1
ATOM 591 C CA . ILE A 1 81 ? -11.326 -3.405 10.568 1.00 76.94 81 ILE A CA 1
ATOM 592 C C . ILE A 1 81 ? -12.673 -3.463 11.272 1.00 76.94 81 ILE A C 1
ATOM 594 O O . ILE A 1 81 ? -13.556 -2.647 11.032 1.00 76.94 81 ILE A O 1
ATOM 598 N N . SER A 1 82 ? -12.814 -4.418 12.186 1.00 81.62 82 SER A N 1
ATOM 599 C CA . SER A 1 82 ? -13.956 -4.491 13.096 1.00 81.62 82 SER A CA 1
ATOM 600 C C . SER A 1 82 ? -13.482 -4.183 14.504 1.00 81.62 82 SER A C 1
ATOM 602 O O . SER A 1 82 ? -12.569 -4.846 14.995 1.00 81.62 82 SER A O 1
ATOM 604 N N . ALA A 1 83 ? -14.102 -3.217 15.177 1.00 82.25 83 ALA A N 1
ATOM 605 C CA . ALA A 1 83 ? -13.756 -2.860 16.548 1.00 82.25 83 ALA A CA 1
ATOM 606 C C . ALA A 1 83 ? -15.001 -2.609 17.407 1.00 82.25 83 ALA A C 1
ATOM 608 O O . ALA A 1 83 ? -16.014 -2.105 16.932 1.00 82.25 83 ALA A O 1
ATOM 609 N N . LYS A 1 84 ? -14.912 -2.956 18.694 1.00 84.69 84 LYS A N 1
ATOM 610 C CA . LYS A 1 84 ? -15.862 -2.530 19.724 1.00 84.69 84 LYS A CA 1
ATOM 611 C C . LYS A 1 84 ? -15.311 -1.285 20.396 1.00 84.69 84 LYS A C 1
ATOM 613 O O . LYS A 1 84 ? -14.220 -1.338 20.958 1.00 84.69 84 LYS A O 1
ATOM 618 N N . VAL A 1 85 ? -16.074 -0.203 20.349 1.00 84.88 85 VAL A N 1
ATOM 619 C CA . VAL A 1 85 ? -15.742 1.072 20.989 1.00 84.88 85 VAL A CA 1
ATOM 620 C C . VAL A 1 85 ? -16.666 1.257 22.185 1.00 84.88 85 VAL A C 1
ATOM 622 O O . VAL A 1 85 ? -17.877 1.078 22.066 1.00 84.88 85 VAL A O 1
ATOM 625 N N . LYS A 1 86 ? -16.107 1.613 23.340 1.00 86.88 86 LYS A N 1
ATOM 626 C CA . LYS A 1 86 ? -16.871 2.065 24.501 1.00 86.88 86 LYS A CA 1
ATOM 627 C C . LYS A 1 86 ? -16.867 3.597 24.515 1.00 86.88 86 LYS A C 1
ATOM 629 O O . LYS A 1 86 ? -15.813 4.177 24.788 1.00 86.88 86 LYS A O 1
ATOM 634 N N . PRO A 1 87 ? -18.002 4.252 24.224 1.00 87.62 87 PRO A N 1
ATOM 635 C CA . PRO A 1 87 ? -18.082 5.704 24.238 1.00 87.62 87 PRO A CA 1
ATOM 636 C C . PRO A 1 87 ? -18.066 6.260 25.667 1.00 87.62 87 PRO A C 1
ATOM 638 O O . PRO A 1 87 ? -18.464 5.591 26.626 1.00 87.62 87 PRO A O 1
ATOM 641 N N . ALA A 1 88 ? -17.618 7.505 25.798 1.00 86.81 88 ALA A N 1
ATOM 642 C CA . ALA A 1 88 ? -17.733 8.291 27.014 1.00 86.81 88 ALA A CA 1
ATOM 643 C C . ALA A 1 88 ? -19.168 8.795 27.232 1.00 86.81 88 ALA A C 1
ATOM 645 O O . ALA A 1 88 ? -19.940 8.885 26.274 1.00 86.81 88 ALA A O 1
ATOM 646 N N . PRO A 1 89 ? -19.547 9.154 28.474 1.00 84.06 89 PRO A N 1
ATOM 647 C CA . PRO A 1 89 ? -20.829 9.800 28.733 1.00 84.06 89 PRO A CA 1
ATOM 648 C C . PRO A 1 89 ? -21.014 11.026 27.826 1.00 84.06 89 PRO A C 1
ATOM 650 O O . PRO A 1 89 ? -20.127 11.872 27.745 1.00 84.06 89 PRO A O 1
ATOM 653 N N . GLY A 1 90 ? -22.154 11.106 27.135 1.00 84.12 90 GLY A N 1
ATOM 654 C CA . GLY A 1 90 ? -22.451 12.177 26.175 1.00 84.12 90 GLY A CA 1
ATOM 655 C C . GLY A 1 90 ? -22.030 11.899 24.727 1.00 84.12 90 GLY A C 1
ATOM 656 O O . GLY A 1 90 ? -22.352 12.701 23.858 1.00 84.12 90 GLY A O 1
ATOM 657 N N . TYR A 1 91 ? -21.377 10.765 24.451 1.00 85.50 91 TYR A N 1
ATOM 658 C CA . TYR A 1 91 ? -21.052 10.312 23.096 1.00 85.50 91 TYR A CA 1
ATOM 659 C C . TYR A 1 91 ? -21.869 9.075 22.719 1.00 85.50 91 TYR A C 1
ATOM 661 O O . TYR A 1 91 ? -22.134 8.204 23.551 1.00 85.50 91 TYR A O 1
ATOM 669 N N . THR A 1 92 ? -22.235 8.968 21.443 1.00 86.19 92 THR A N 1
ATOM 670 C CA . THR A 1 92 ? -22.856 7.769 20.863 1.00 86.19 92 THR A CA 1
ATOM 671 C C . THR A 1 92 ? -21.925 7.134 19.834 1.00 86.19 92 THR A C 1
ATOM 673 O O . THR A 1 92 ? -21.029 7.787 19.294 1.00 86.19 92 THR A O 1
ATOM 676 N N . LEU A 1 93 ? -22.136 5.850 19.534 1.00 80.56 93 LEU A N 1
ATOM 677 C CA . LEU A 1 93 ? -21.367 5.160 18.491 1.00 80.56 93 LEU A CA 1
ATOM 678 C C . LEU A 1 93 ? -21.505 5.847 17.126 1.00 80.56 93 LEU A C 1
ATOM 680 O O . LEU A 1 93 ? -20.520 5.957 16.407 1.00 80.56 93 LEU A O 1
ATOM 684 N N . GLU A 1 94 ? -22.689 6.372 16.817 1.00 84.00 94 GLU A N 1
ATOM 685 C CA . GLU A 1 94 ? -22.964 7.113 15.581 1.00 84.00 94 GLU A CA 1
ATOM 686 C C . GLU A 1 94 ? -22.107 8.382 15.484 1.00 84.00 94 GLU A C 1
ATOM 688 O O . GLU A 1 94 ? -21.488 8.630 14.454 1.00 84.00 94 GLU A O 1
ATOM 693 N N . THR A 1 95 ? -21.984 9.144 16.578 1.00 85.19 95 THR A N 1
ATOM 694 C CA . THR A 1 95 ? -21.144 10.358 16.603 1.00 85.19 95 THR A CA 1
ATOM 695 C C . THR A 1 95 ? -19.646 10.067 16.512 1.00 85.19 95 THR A C 1
ATOM 697 O O . THR A 1 95 ? -18.881 10.920 16.073 1.00 85.19 95 THR A O 1
ATOM 700 N N . LEU A 1 96 ? -19.213 8.871 16.922 1.00 85.44 96 LEU A N 1
ATOM 701 C CA . LEU A 1 96 ? -17.806 8.469 16.890 1.00 85.44 96 LEU A CA 1
ATOM 702 C C . LEU A 1 96 ? -17.418 7.736 15.605 1.00 85.44 96 LEU A C 1
ATOM 704 O O . LEU A 1 96 ? -16.226 7.591 15.345 1.00 85.44 96 LEU A O 1
ATOM 708 N N . GLN A 1 97 ? -18.378 7.291 14.793 1.00 85.12 97 GLN A N 1
ATOM 709 C CA . GLN A 1 97 ? -18.096 6.474 13.618 1.00 85.12 97 GLN A CA 1
ATOM 710 C C . GLN A 1 97 ? -17.183 7.191 12.612 1.00 85.12 97 GLN A C 1
ATOM 712 O O . GLN A 1 97 ? -16.127 6.668 12.261 1.00 85.12 97 GLN A O 1
ATOM 717 N N . GLU A 1 98 ? -17.547 8.401 12.186 1.00 87.31 98 GLU A N 1
ATOM 718 C CA . GLU A 1 98 ? -16.770 9.162 11.200 1.00 87.31 98 GLU A CA 1
ATOM 719 C C . GLU A 1 98 ? -15.370 9.563 11.722 1.00 87.31 98 GLU A C 1
ATOM 721 O O . GLU A 1 98 ? -14.386 9.303 11.020 1.00 87.31 98 GLU A O 1
ATOM 726 N N . PRO A 1 99 ? -15.210 10.053 12.971 1.00 87.12 99 PRO A N 1
ATOM 727 C CA . PRO A 1 99 ? -13.891 10.268 13.572 1.00 87.12 99 PRO A CA 1
ATOM 728 C C . PRO A 1 99 ? -13.015 9.008 13.638 1.00 87.12 99 PRO A C 1
ATOM 730 O O . PRO A 1 99 ? -11.818 9.070 13.348 1.00 87.12 99 PRO A O 1
ATOM 733 N N . VAL A 1 100 ? -13.596 7.857 13.995 1.00 86.00 100 VAL A N 1
ATOM 734 C CA . VAL A 1 100 ? -12.880 6.572 14.080 1.00 86.00 100 VAL A CA 1
ATOM 735 C C . VAL A 1 100 ? -12.425 6.110 12.697 1.00 86.00 100 VAL A C 1
ATOM 737 O O . VAL A 1 100 ? -11.262 5.740 12.524 1.00 86.00 100 VAL A O 1
ATOM 740 N N . GLU A 1 101 ? -13.299 6.174 11.693 1.00 85.81 101 GLU A N 1
ATOM 741 C CA . GLU A 1 101 ? -12.937 5.871 10.306 1.00 85.81 101 GLU A CA 1
ATOM 742 C C . GLU A 1 101 ? -11.844 6.814 9.786 1.00 85.81 101 GLU A C 1
ATOM 744 O O . GLU A 1 101 ? -10.895 6.369 9.134 1.00 85.81 101 GLU A O 1
ATOM 749 N N . GLY A 1 102 ? -11.937 8.106 10.110 1.00 86.06 102 GLY A N 1
ATOM 750 C CA . GLY A 1 102 ? -10.923 9.105 9.788 1.00 86.06 102 GLY A CA 1
ATOM 751 C C . GLY A 1 102 ? -9.558 8.767 10.391 1.00 86.06 102 GLY A C 1
ATOM 752 O O . GLY A 1 102 ? -8.556 8.751 9.672 1.00 86.06 102 GLY A O 1
ATOM 753 N N . ALA A 1 103 ? -9.514 8.414 11.678 1.00 86.62 103 ALA A N 1
ATOM 754 C CA . ALA A 1 103 ? -8.289 8.003 12.363 1.00 86.62 103 ALA A CA 1
ATOM 755 C C . ALA A 1 103 ? -7.673 6.740 11.736 1.00 86.62 103 ALA A C 1
ATOM 757 O O . ALA A 1 103 ? -6.466 6.692 11.484 1.00 86.62 103 ALA A O 1
ATOM 758 N N . CYS A 1 104 ? -8.494 5.739 11.398 1.00 84.56 104 CYS A N 1
ATOM 759 C CA . CYS A 1 104 ? -8.042 4.550 10.673 1.00 84.56 104 CYS A CA 1
ATOM 760 C C . CYS A 1 104 ? -7.425 4.916 9.316 1.00 84.56 104 CYS A C 1
ATOM 762 O O . CYS A 1 104 ? -6.313 4.479 9.009 1.00 84.56 104 CYS A O 1
ATOM 764 N N . ARG A 1 105 ? -8.097 5.757 8.516 1.00 83.88 105 ARG A N 1
ATOM 765 C CA . ARG A 1 105 ? -7.580 6.206 7.211 1.00 83.88 105 ARG A CA 1
ATOM 766 C C . ARG A 1 105 ? -6.249 6.941 7.354 1.00 83.88 105 ARG A C 1
ATOM 768 O O . ARG A 1 105 ? -5.350 6.699 6.556 1.00 83.88 105 ARG A O 1
ATOM 775 N N . GLN A 1 106 ? -6.078 7.771 8.382 1.00 84.69 106 GLN A N 1
ATOM 776 C CA . GLN A 1 106 ? -4.818 8.480 8.641 1.00 84.69 106 GLN A CA 1
ATOM 777 C C . GLN A 1 106 ? -3.661 7.547 9.009 1.00 84.69 106 GLN A C 1
ATOM 779 O O . GLN A 1 106 ? -2.516 7.825 8.656 1.00 84.69 106 GLN A O 1
ATOM 784 N N . VAL A 1 107 ? -3.937 6.438 9.700 1.00 84.12 107 VAL A N 1
ATOM 785 C CA . VAL A 1 107 ? -2.910 5.435 10.015 1.00 84.12 107 VAL A CA 1
ATOM 786 C C . VAL A 1 107 ? -2.534 4.621 8.782 1.00 84.12 107 VAL A C 1
ATOM 788 O O . VAL A 1 107 ? -1.356 4.314 8.620 1.00 84.12 107 VAL A O 1
ATOM 791 N N . ILE A 1 108 ? -3.506 4.285 7.928 1.00 79.50 108 ILE A N 1
ATOM 792 C CA . ILE A 1 108 ? -3.326 3.393 6.771 1.00 79.50 108 ILE A CA 1
ATOM 793 C C . ILE A 1 108 ? -2.759 4.131 5.551 1.00 79.50 108 ILE A C 1
ATOM 795 O O . ILE A 1 108 ? -1.878 3.602 4.882 1.00 79.50 108 ILE A O 1
ATOM 799 N N . ALA A 1 109 ? -3.206 5.357 5.268 1.00 76.25 109 ALA A N 1
ATOM 800 C CA . ALA A 1 109 ? -2.794 6.121 4.087 1.00 76.25 109 ALA A CA 1
ATOM 801 C C . ALA A 1 109 ? -1.267 6.293 3.909 1.00 76.25 109 ALA A C 1
ATOM 803 O O . ALA A 1 109 ? -0.800 6.186 2.775 1.00 76.25 109 ALA A O 1
ATOM 804 N N . PRO A 1 110 ? -0.458 6.544 4.961 1.00 74.19 110 PRO A N 1
ATOM 805 C CA . PRO A 1 110 ? 0.990 6.686 4.815 1.00 74.19 110 PRO A CA 1
ATOM 806 C C . PRO A 1 110 ? 1.750 5.351 4.821 1.00 74.19 110 PRO A C 1
ATOM 808 O O . PRO A 1 110 ? 2.978 5.372 4.724 1.00 74.19 110 PRO A O 1
ATOM 811 N N . VAL A 1 111 ? 1.073 4.207 4.983 1.00 73.06 111 VAL A N 1
ATOM 812 C CA . VAL A 1 111 ? 1.729 2.893 5.021 1.00 73.06 111 VAL A CA 1
ATOM 813 C C . VAL A 1 111 ? 2.293 2.590 3.641 1.00 73.06 111 VAL A C 1
ATOM 815 O O . VAL A 1 111 ? 1.573 2.523 2.646 1.00 73.06 111 VAL A O 1
ATOM 818 N N . VAL A 1 112 ? 3.611 2.423 3.578 1.00 70.12 112 VAL A N 1
ATOM 819 C CA . VAL A 1 112 ? 4.293 2.094 2.326 1.00 70.12 112 VAL A CA 1
ATOM 820 C C . VAL A 1 112 ? 3.942 0.649 1.950 1.00 70.12 112 VAL A C 1
ATOM 822 O O . VAL A 1 112 ? 3.808 -0.195 2.842 1.00 70.12 112 VAL A O 1
ATOM 825 N N . PRO A 1 113 ? 3.827 0.308 0.650 1.00 68.50 113 PRO A N 1
ATOM 826 C CA . PRO A 1 113 ? 3.737 -1.086 0.235 1.00 68.50 113 PRO A CA 1
ATOM 827 C C . PRO A 1 113 ? 4.801 -1.939 0.935 1.00 68.50 113 PRO A C 1
ATOM 829 O O . PRO A 1 113 ? 5.945 -1.515 1.078 1.00 68.50 113 PRO A O 1
ATOM 832 N N . LEU A 1 114 ? 4.430 -3.143 1.368 1.00 65.56 114 LEU A N 1
ATOM 833 C CA . LEU A 1 114 ? 5.296 -4.070 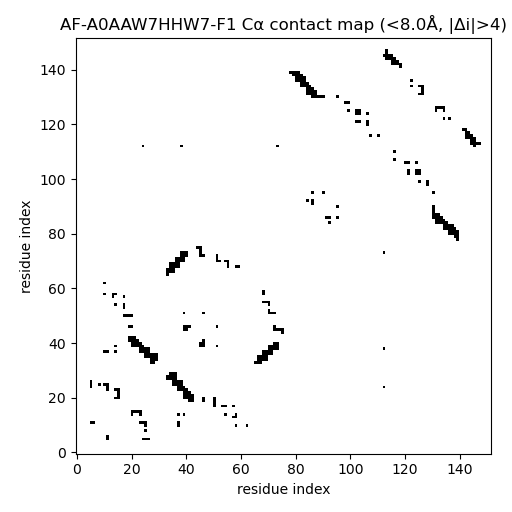2.112 1.00 65.56 114 LEU A CA 1
ATOM 834 C C . LEU A 1 114 ? 5.653 -3.683 3.559 1.00 65.56 114 LEU A C 1
ATOM 836 O O . LEU A 1 114 ? 6.421 -4.397 4.205 1.00 65.56 114 LEU A O 1
ATOM 840 N N . GLU A 1 115 ? 5.094 -2.601 4.098 1.00 71.62 115 GLU A N 1
ATOM 841 C CA . GLU A 1 115 ? 5.194 -2.289 5.523 1.00 71.62 115 GLU A CA 1
ATOM 842 C C . GLU A 1 115 ? 4.129 -3.058 6.325 1.00 71.62 115 GLU A C 1
ATOM 844 O O . GLU A 1 115 ? 2.983 -3.211 5.903 1.00 71.62 115 GLU A O 1
ATOM 849 N N . THR A 1 116 ? 4.510 -3.568 7.500 1.00 71.62 116 THR A N 1
ATOM 850 C CA . THR A 1 116 ? 3.570 -4.227 8.417 1.00 71.62 116 THR A CA 1
ATOM 851 C C . THR A 1 116 ? 2.626 -3.190 9.024 1.00 71.62 116 THR A C 1
ATOM 853 O O . THR A 1 116 ? 3.072 -2.242 9.675 1.00 71.62 116 THR A O 1
ATOM 856 N N . LEU A 1 117 ? 1.317 -3.409 8.889 1.00 77.69 117 LEU A N 1
ATOM 857 C CA . LEU A 1 117 ? 0.315 -2.627 9.607 1.00 77.69 117 LEU A CA 1
ATOM 858 C C . LEU A 1 117 ? 0.221 -3.144 11.046 1.00 77.69 117 LEU A C 1
ATOM 860 O O . LEU A 1 117 ? -0.314 -4.224 11.315 1.00 77.69 117 LEU A O 1
ATOM 864 N N . TYR A 1 118 ? 0.757 -2.367 11.983 1.00 82.25 118 TYR A N 1
ATOM 865 C CA . TYR A 1 118 ? 0.707 -2.706 13.400 1.00 82.25 118 TYR A CA 1
ATOM 866 C C . TYR A 1 118 ? -0.616 -2.270 14.028 1.00 82.25 118 TYR A C 1
ATOM 868 O O . TYR A 1 118 ? -0.942 -1.082 14.033 1.00 82.25 118 TYR A O 1
ATOM 876 N N . LEU A 1 119 ? -1.324 -3.216 14.654 1.00 81.75 119 LEU A N 1
ATOM 877 C CA . LEU A 1 119 ? -2.587 -2.951 15.354 1.00 81.75 119 LEU A CA 1
ATOM 878 C C . LEU A 1 119 ? -2.448 -1.870 16.431 1.00 81.75 119 LEU A C 1
ATOM 880 O O . LEU A 1 119 ? -3.349 -1.058 16.592 1.00 81.75 119 LEU A O 1
ATOM 884 N N . ILE A 1 120 ? -1.295 -1.791 17.104 1.00 85.38 120 ILE A N 1
ATOM 885 C CA . ILE A 1 120 ? -1.049 -0.771 18.132 1.00 85.38 120 ILE A CA 1
ATOM 886 C C . ILE A 1 120 ? -1.144 0.661 17.586 1.00 85.38 120 ILE A C 1
ATOM 888 O O . ILE A 1 120 ? -1.563 1.553 18.313 1.00 85.38 120 ILE A O 1
ATOM 892 N N . ARG A 1 121 ? -0.812 0.891 16.305 1.00 86.00 121 ARG A N 1
ATOM 893 C CA . ARG A 1 121 ? -0.937 2.217 15.677 1.00 86.00 121 ARG A CA 1
ATOM 894 C C . ARG A 1 121 ? -2.402 2.592 15.458 1.00 86.00 121 ARG A C 1
ATOM 896 O O . ARG A 1 121 ? -2.753 3.748 15.656 1.00 86.00 121 ARG A O 1
ATOM 903 N N . LEU A 1 122 ? -3.242 1.618 15.100 1.00 85.44 122 LEU A N 1
ATOM 904 C CA . LEU A 1 122 ? -4.691 1.807 14.983 1.00 85.44 122 LEU A CA 1
ATOM 905 C C . LEU A 1 122 ? -5.314 2.057 16.357 1.00 85.44 122 LEU A C 1
ATOM 907 O O . LEU A 1 122 ? -6.033 3.036 16.528 1.00 85.44 122 LEU A O 1
ATOM 911 N N . THR A 1 123 ? -4.979 1.224 17.347 1.00 85.00 123 THR A N 1
ATOM 912 C CA . THR A 1 123 ? -5.468 1.388 18.720 1.00 85.00 123 THR A CA 1
ATOM 913 C C . THR A 1 123 ? -5.090 2.759 19.268 1.00 85.00 123 THR A C 1
ATOM 915 O O . THR A 1 123 ? -5.957 3.469 19.754 1.00 85.00 123 THR A O 1
ATOM 918 N N . ALA A 1 124 ? -3.828 3.176 19.128 1.00 87.06 124 ALA A N 1
ATOM 919 C CA . ALA A 1 124 ? -3.369 4.472 19.618 1.00 87.06 124 ALA A CA 1
ATOM 920 C C . ALA A 1 124 ? -4.091 5.652 18.945 1.00 87.06 124 ALA A C 1
ATOM 922 O O . ALA A 1 124 ? -4.483 6.591 19.631 1.00 87.06 124 ALA A O 1
ATOM 923 N N . ALA A 1 125 ? -4.298 5.598 17.624 1.00 87.88 125 ALA A N 1
ATOM 924 C CA . ALA A 1 125 ? -4.989 6.658 16.892 1.00 87.88 125 ALA A CA 1
ATOM 925 C C . ALA A 1 125 ? -6.462 6.784 17.306 1.00 87.88 125 ALA A C 1
ATOM 927 O O . ALA A 1 125 ? -6.949 7.891 17.506 1.00 87.88 125 ALA A O 1
ATOM 928 N N . ILE A 1 126 ? -7.156 5.657 17.483 1.00 86.69 126 ILE A N 1
ATOM 929 C CA . ILE A 1 126 ? -8.561 5.649 17.901 1.00 86.69 126 ILE A CA 1
ATOM 930 C C . ILE A 1 126 ? -8.698 6.043 19.379 1.00 86.69 126 ILE A C 1
ATOM 932 O O . ILE A 1 126 ? -9.589 6.809 19.726 1.00 86.69 126 ILE A O 1
ATOM 936 N N . SER A 1 127 ? -7.807 5.569 20.254 1.00 87.44 127 SER A N 1
ATOM 937 C CA . SER A 1 127 ? -7.801 5.938 21.676 1.00 87.44 127 SER A CA 1
ATOM 938 C C . SER A 1 127 ? -7.473 7.415 21.921 1.00 87.44 127 SER A C 1
ATOM 940 O O . SER A 1 127 ? -7.802 7.932 22.982 1.00 87.44 127 SER A O 1
ATOM 942 N N . ALA A 1 128 ? -6.838 8.099 20.965 1.00 87.88 128 ALA A N 1
ATOM 943 C CA . ALA A 1 128 ? -6.591 9.538 21.037 1.00 87.88 128 ALA A CA 1
ATOM 944 C C . ALA A 1 128 ? -7.833 10.388 20.705 1.00 87.88 128 ALA A C 1
ATOM 946 O O . ALA A 1 128 ? -7.812 11.601 20.918 1.00 87.88 128 ALA A O 1
ATOM 947 N N . LEU A 1 129 ? -8.908 9.784 20.182 1.00 87.19 129 LEU A N 1
ATOM 948 C CA . LEU A 1 129 ? -10.148 10.495 19.887 1.00 87.19 129 LEU A CA 1
ATOM 949 C C . LEU A 1 129 ? -10.887 10.858 21.179 1.00 87.19 129 LEU A C 1
ATOM 951 O O . LEU A 1 129 ? -11.070 10.034 22.078 1.00 87.19 129 LEU A O 1
ATOM 955 N N . GLY A 1 130 ? -11.372 12.099 21.242 1.00 83.38 130 GLY A N 1
ATOM 956 C CA . GLY A 1 130 ? -12.264 12.534 22.311 1.00 83.38 130 GLY A CA 1
ATOM 957 C C . GLY A 1 130 ? -13.535 11.686 22.324 1.00 83.38 130 GLY A C 1
ATOM 958 O O . GLY A 1 130 ? -14.172 11.501 21.292 1.00 83.38 130 GLY A O 1
ATOM 959 N N . GLY A 1 131 ? -13.894 11.156 23.494 1.00 83.50 131 GLY A N 1
ATOM 960 C CA . GLY A 1 131 ? -15.106 10.355 23.662 1.00 83.50 131 GLY A CA 1
ATOM 961 C C . GLY A 1 131 ? -14.913 8.840 23.567 1.00 83.50 131 GLY A C 1
ATOM 962 O O . GLY A 1 131 ? -15.889 8.118 23.741 1.00 83.50 131 GLY A O 1
ATOM 963 N N . VAL A 1 132 ? -13.694 8.330 23.365 1.00 85.38 132 VAL A N 1
ATOM 964 C CA . VAL A 1 132 ? -13.396 6.887 23.439 1.00 85.38 132 VAL A CA 1
ATOM 965 C C . VAL A 1 132 ? -12.828 6.541 24.819 1.00 85.38 132 VAL A C 1
ATOM 967 O O . VAL A 1 132 ? -11.767 7.026 25.195 1.00 85.38 132 VAL A O 1
ATOM 970 N N . ILE A 1 133 ? -13.524 5.691 25.582 1.00 84.75 133 ILE A N 1
ATOM 971 C CA . ILE A 1 133 ? -13.046 5.187 26.886 1.00 84.75 133 ILE A CA 1
ATOM 972 C C . ILE A 1 133 ? -12.256 3.891 26.720 1.00 84.75 133 ILE A C 1
ATOM 974 O O . ILE A 1 133 ? -11.243 3.691 27.383 1.00 84.75 133 ILE A O 1
ATOM 978 N N . ASP A 1 134 ? -12.754 2.984 25.885 1.00 84.06 134 ASP A N 1
ATOM 979 C CA . ASP A 1 134 ? -12.146 1.674 25.673 1.00 84.06 134 ASP A CA 1
ATOM 980 C C . ASP A 1 134 ? -12.356 1.225 24.227 1.00 84.06 134 ASP A C 1
ATOM 982 O O . ASP A 1 134 ? -13.322 1.618 23.564 1.00 84.06 134 ASP A O 1
ATOM 986 N N . LEU A 1 135 ? -11.437 0.405 23.734 1.00 84.06 135 LEU A N 1
ATOM 987 C CA . LEU A 1 135 ? -11.403 -0.059 22.359 1.00 84.06 135 LEU A CA 1
ATOM 988 C C . LEU A 1 135 ? -10.888 -1.491 22.306 1.00 84.06 135 LEU A C 1
ATOM 990 O O . LEU A 1 135 ? -9.794 -1.803 22.773 1.00 84.06 135 LEU A O 1
ATOM 994 N N . LYS A 1 136 ? -11.629 -2.348 21.606 1.00 83.88 136 LYS A N 1
ATOM 995 C CA . LYS A 1 136 ? -11.182 -3.697 21.273 1.00 83.88 136 LYS A CA 1
ATOM 996 C C . LYS A 1 136 ? -11.322 -3.959 19.783 1.00 83.88 136 LYS A C 1
ATOM 998 O O . LYS A 1 136 ? -12.434 -4.099 19.282 1.00 83.88 136 LYS A O 1
ATOM 1003 N N . ILE A 1 137 ? -10.194 -4.094 19.092 1.00 79.88 137 ILE A N 1
ATOM 1004 C CA . ILE A 1 137 ? -10.158 -4.564 17.703 1.00 79.88 137 ILE A CA 1
ATOM 1005 C C . ILE A 1 137 ? -10.485 -6.066 17.696 1.00 79.88 137 ILE A C 1
ATOM 1007 O O . ILE A 1 137 ? -9.849 -6.856 18.393 1.00 79.88 137 ILE A O 1
ATOM 1011 N N . LEU A 1 138 ? -11.517 -6.446 16.947 1.00 79.75 138 LEU A N 1
ATOM 1012 C CA . LEU A 1 138 ? -11.957 -7.826 16.726 1.00 79.75 138 LEU A CA 1
ATOM 1013 C C . LEU A 1 138 ? -11.316 -8.426 15.468 1.00 79.75 138 LEU A C 1
ATOM 1015 O O . LEU A 1 138 ? -10.972 -9.606 15.462 1.00 79.75 138 LEU A O 1
ATOM 1019 N N . ALA A 1 139 ? -11.142 -7.613 14.424 1.00 75.31 139 ALA A N 1
ATOM 1020 C CA . ALA A 1 139 ? -10.490 -7.995 13.178 1.00 75.31 139 ALA A CA 1
ATOM 1021 C C . ALA A 1 139 ? -9.645 -6.827 12.632 1.00 75.31 139 ALA A C 1
ATOM 1023 O O . ALA A 1 139 ? -10.087 -5.681 12.747 1.00 75.31 139 ALA A O 1
ATOM 1024 N N . PRO A 1 140 ? -8.456 -7.098 12.058 1.00 66.56 140 PRO A N 1
ATOM 1025 C CA . PRO A 1 140 ? -7.817 -8.413 11.953 1.00 66.56 140 PRO A CA 1
ATOM 1026 C C . PRO A 1 140 ? -7.264 -8.901 13.307 1.00 66.56 140 PRO A C 1
ATOM 1028 O O . PRO A 1 140 ? -6.757 -8.123 1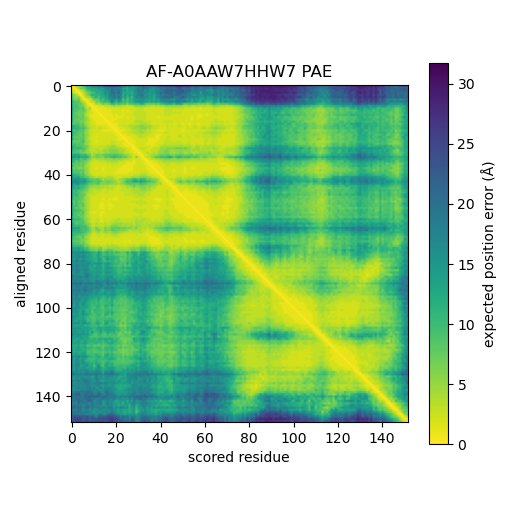4.110 1.00 66.56 140 PRO A O 1
ATOM 1031 N N . SER A 1 141 ? -7.358 -10.210 13.573 1.00 59.69 141 SER A N 1
ATOM 1032 C CA . SER A 1 141 ? -6.925 -10.825 14.845 1.00 59.69 141 SER A CA 1
ATOM 1033 C C . SER A 1 141 ? -5.401 -10.970 14.979 1.00 59.69 141 SER A C 1
ATOM 1035 O O . SER A 1 141 ? -4.890 -11.310 16.047 1.00 59.69 141 SER A O 1
ATOM 1037 N N . ARG A 1 142 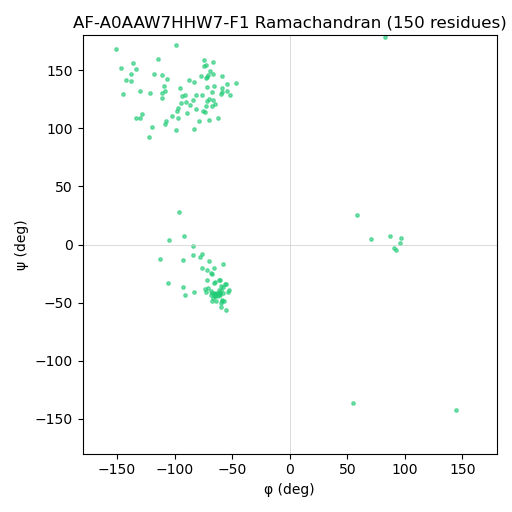? -4.659 -10.699 13.901 1.00 58.69 142 ARG A N 1
ATOM 1038 C CA . ARG A 1 142 ? -3.196 -10.615 13.865 1.00 58.69 142 ARG A CA 1
ATOM 1039 C C . ARG A 1 142 ? -2.758 -9.402 13.058 1.00 58.69 142 ARG A C 1
ATOM 1041 O O . ARG A 1 142 ? -3.471 -8.941 12.172 1.00 58.69 142 ARG A O 1
ATOM 1048 N N . GLN A 1 143 ? -1.546 -8.935 13.352 1.00 66.56 143 GLN A N 1
ATOM 10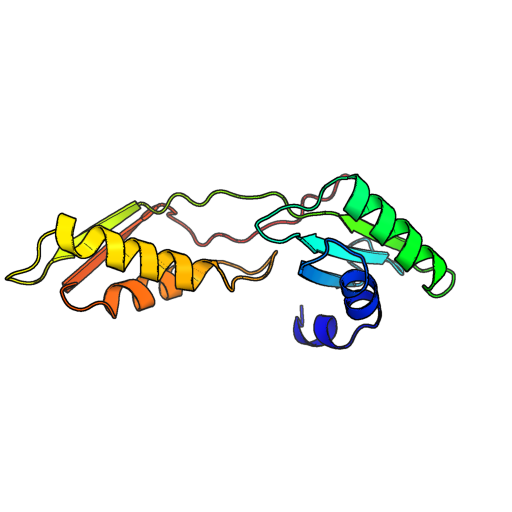49 C CA . GLN A 1 143 ? -0.863 -7.942 12.528 1.00 66.56 143 GLN A CA 1
ATOM 1050 C C . GLN A 1 143 ? -0.777 -8.416 11.073 1.00 66.56 143 GLN A C 1
ATOM 1052 O O . GLN A 1 143 ? -0.484 -9.587 10.808 1.00 66.56 143 GLN A O 1
ATOM 1057 N N . TYR A 1 144 ? -1.022 -7.499 10.142 1.00 61.38 144 TYR A N 1
ATOM 1058 C CA . TYR A 1 144 ? -0.928 -7.799 8.724 1.00 61.38 144 TYR A CA 1
ATOM 1059 C C . TYR A 1 144 ? 0.500 -7.538 8.246 1.00 61.38 144 TYR A C 1
ATOM 1061 O O . TYR A 1 144 ? 0.965 -6.396 8.234 1.00 61.38 144 TYR A O 1
ATOM 1069 N N . SER A 1 145 ? 1.195 -8.612 7.870 1.00 56.12 145 SER A N 1
ATOM 1070 C CA . SER A 1 145 ? 2.511 -8.552 7.237 1.00 56.12 145 SER A CA 1
ATOM 1071 C C . SER A 1 145 ? 2.361 -8.913 5.760 1.00 56.12 145 SER A C 1
ATOM 1073 O O . SER A 1 145 ? 2.146 -10.092 5.453 1.00 56.12 145 SER A O 1
ATOM 1075 N N . PRO A 1 146 ? 2.451 -7.934 4.848 1.00 58.44 146 PRO A N 1
ATOM 1076 C CA . PRO A 1 146 ? 2.400 -8.204 3.417 1.00 58.44 146 PRO A CA 1
ATOM 1077 C C . PRO A 1 146 ? 3.530 -9.159 3.013 1.00 58.44 146 PRO A C 1
ATOM 1079 O O . PRO A 1 146 ? 4.682 -9.003 3.427 1.00 58.44 146 PRO A O 1
ATOM 1082 N N . ARG A 1 147 ? 3.201 -10.161 2.195 1.00 58.28 147 ARG A N 1
ATOM 1083 C CA . ARG A 1 147 ? 4.182 -11.043 1.557 1.00 58.28 147 ARG A CA 1
ATOM 1084 C C . ARG A 1 147 ? 4.232 -10.740 0.075 1.00 58.28 147 ARG A C 1
ATOM 1086 O O . ARG A 1 147 ? 3.202 -10.621 -0.574 1.00 58.28 147 ARG A O 1
ATOM 1093 N N . LEU A 1 148 ? 5.445 -10.669 -0.457 1.00 55.44 148 LEU A N 1
ATOM 1094 C CA . LEU A 1 148 ? 5.635 -10.707 -1.895 1.00 55.44 148 LEU A CA 1
ATOM 1095 C C . LEU A 1 148 ? 5.396 -12.133 -2.373 1.00 55.44 148 LEU A C 1
ATOM 1097 O O . LEU A 1 148 ? 6.171 -13.029 -2.040 1.00 55.44 148 LEU A O 1
ATOM 1101 N N . VAL A 1 149 ? 4.340 -12.332 -3.153 1.00 48.47 149 VAL A N 1
ATOM 1102 C CA . VAL A 1 149 ? 4.155 -13.570 -3.905 1.00 48.47 149 VAL A CA 1
ATOM 1103 C C . VAL A 1 149 ? 5.221 -13.568 -5.003 1.00 48.47 149 VAL A C 1
ATOM 1105 O O . VAL A 1 149 ? 5.202 -12.742 -5.911 1.00 48.47 149 VAL A O 1
ATOM 1108 N N . GLY A 1 150 ? 6.246 -14.405 -4.856 1.00 40.44 150 GLY A N 1
ATOM 1109 C CA . GLY A 1 150 ? 7.148 -14.713 -5.959 1.00 40.44 150 GLY A CA 1
ATOM 1110 C C . GLY A 1 150 ? 6.475 -15.768 -6.822 1.00 40.4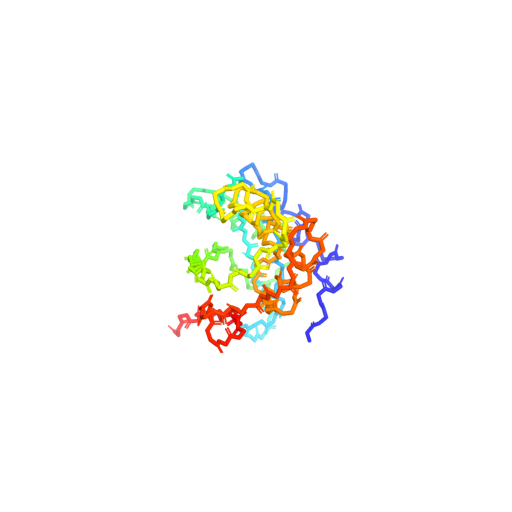4 150 GLY A C 1
ATOM 1111 O O . GLY A 1 150 ? 6.222 -16.860 -6.321 1.00 40.44 150 GLY A O 1
ATOM 1112 N N . CYS A 1 151 ? 6.170 -15.455 -8.082 1.00 31.20 151 CYS A N 1
ATOM 1113 C CA . CYS A 1 151 ? 5.996 -16.521 -9.063 1.00 31.20 151 CYS A CA 1
ATOM 1114 C C . CYS A 1 151 ? 7.358 -17.205 -9.218 1.00 31.20 151 CYS A C 1
ATOM 1116 O O . CYS A 1 151 ? 8.355 -16.525 -9.478 1.00 31.20 151 CYS A O 1
ATOM 1118 N N . ALA A 1 152 ? 7.380 -18.507 -8.937 1.00 32.81 152 ALA A N 1
ATOM 1119 C CA . ALA A 1 152 ? 8.472 -19.400 -9.296 1.00 32.81 152 ALA A CA 1
ATOM 1120 C C . ALA A 1 152 ? 8.553 -19.552 -10.819 1.00 32.81 152 ALA A C 1
ATOM 1122 O O . ALA A 1 152 ? 7.488 -19.424 -11.470 1.00 32.81 152 ALA A O 1
#

Mean predicted aligned error: 9.27 Å

Foldseek 3Di:
DDQVVQVVDVLQVLLVVQPQFDGWGWDAQPVHDLEIEIETAGDPFWGDPVSQVSSQVRCVVPDDPPHHYHYGYDDDDDFDWDKDFDFDPPDDPVNLVVVLVVLVCVLPVPADPQRKRDVVSSLVSSVPDHGTPDMDTPPPPDIDGDDDDDDD

Solvent-accessible surface area (backbone atoms only — not comparable to full-atom values): 9110 Å² total; per-residue (Å²): 133,71,70,73,57,37,78,73,40,66,66,33,57,55,44,53,69,34,80,69,40,68,45,58,47,54,42,73,43,77,84,42,84,54,23,36,36,35,39,35,26,21,89,93,44,64,45,53,71,67,46,36,50,54,38,38,56,53,48,65,73,72,50,66,91,78,59,45,76,46,56,45,50,65,82,87,76,87,78,70,78,39,67,51,73,40,58,30,94,96,48,50,70,77,75,43,44,64,60,43,53,48,36,46,48,64,59,53,72,75,58,53,91,74,52,64,52,54,59,67,58,50,52,52,47,43,59,67,39,89,48,46,73,43,80,44,76,64,29,68,85,59,69,49,67,66,74,84,83,73,84,127